Protein AF-A0A9N9F9V7-F1 (afdb_monomer_lite)

Sequence (176 aa):
MKPSFLCYNSALYQNFRPSNGKYVKGLYEFFQKTPEDQYVTLPKARYLVTGRSWTASELRRKSFEDLHKLWYVLLKERNLLATMYEEAKRFNKLKDSRWKERHDERTFKTQKSMARIKLVLSERRVAYEYARRKDPQLFGLTEAPKSQKFYKDDGKPNFWRDGISRLRARTASRIQ

Structure (mmCIF, N/CA/C/O backbone):
data_AF-A0A9N9F9V7-F1
#
_entry.id   AF-A0A9N9F9V7-F1
#
loop_
_atom_site.group_PDB
_atom_site.id
_atom_site.type_symbol
_atom_site.label_atom_id
_atom_site.label_alt_id
_atom_site.label_comp_id
_atom_site.label_asym_id
_atom_site.label_entity_id
_atom_site.label_seq_id
_atom_site.pdbx_PDB_ins_code
_atom_site.Cartn_x
_atom_site.Cartn_y
_atom_site.Cartn_z
_atom_site.occupancy
_atom_site.B_iso_or_equiv
_atom_site.auth_seq_id
_atom_site.auth_comp_id
_atom_site.auth_asym_id
_atom_site.auth_atom_id
_atom_site.pdbx_PDB_model_num
ATOM 1 N N . MET A 1 1 ? 32.378 8.789 -34.905 1.00 33.62 1 MET A N 1
ATOM 2 C CA . MET A 1 1 ? 32.415 7.652 -33.959 1.00 33.62 1 MET A CA 1
ATOM 3 C C . MET A 1 1 ? 31.079 7.583 -33.234 1.00 33.62 1 MET A C 1
ATOM 5 O O . MET A 1 1 ? 30.778 8.468 -32.447 1.00 33.62 1 MET A O 1
ATOM 9 N N . LYS A 1 2 ? 30.221 6.619 -33.586 1.00 28.67 2 LYS A N 1
ATOM 10 C CA . LYS A 1 2 ? 28.919 6.420 -32.929 1.00 28.67 2 LYS A CA 1
ATOM 11 C C . LYS A 1 2 ? 29.149 5.535 -31.697 1.00 28.67 2 LYS A C 1
ATOM 13 O O . LYS A 1 2 ? 29.800 4.505 -31.863 1.00 28.67 2 LYS A O 1
ATOM 18 N N . PRO A 1 3 ? 28.660 5.893 -30.497 1.00 34.72 3 PRO A N 1
ATOM 19 C CA . PRO A 1 3 ? 28.768 5.005 -29.356 1.00 34.72 3 PRO A CA 1
ATOM 20 C C . PRO A 1 3 ? 27.903 3.780 -29.640 1.00 34.72 3 PRO A C 1
ATOM 22 O O . PRO A 1 3 ? 26.692 3.877 -29.844 1.00 34.72 3 PRO A O 1
ATOM 25 N N . SER A 1 4 ? 28.565 2.633 -29.718 1.00 32.97 4 SER A N 1
ATOM 26 C CA . SER A 1 4 ? 27.978 1.306 -29.802 1.00 32.97 4 SER A CA 1
ATOM 27 C C . SER A 1 4 ? 27.042 1.106 -28.614 1.00 32.97 4 SER A C 1
ATOM 29 O O . SER A 1 4 ? 27.478 0.827 -27.497 1.00 32.97 4 SER A O 1
ATOM 31 N N . PHE A 1 5 ? 25.742 1.274 -28.859 1.00 33.91 5 PHE A N 1
ATOM 32 C CA . PHE A 1 5 ? 24.699 0.761 -27.989 1.00 33.91 5 PHE A CA 1
ATOM 33 C C . PHE A 1 5 ? 24.907 -0.746 -27.904 1.00 33.91 5 PHE A C 1
ATOM 35 O O . PHE A 1 5 ? 24.540 -1.489 -28.813 1.00 33.91 5 PHE A O 1
ATOM 42 N N . LEU A 1 6 ? 25.521 -1.195 -26.813 1.00 34.34 6 LEU A N 1
ATOM 43 C CA . LEU A 1 6 ? 25.436 -2.578 -26.384 1.00 34.34 6 LEU A CA 1
ATOM 44 C C . LEU A 1 6 ? 23.963 -2.843 -26.046 1.00 34.34 6 LEU A C 1
ATOM 46 O O . LEU A 1 6 ? 23.535 -2.766 -24.897 1.00 34.34 6 LEU A O 1
ATOM 50 N N . CYS A 1 7 ? 23.170 -3.140 -27.076 1.00 35.16 7 CYS A N 1
ATOM 51 C CA . CYS A 1 7 ? 22.046 -4.047 -26.949 1.00 35.16 7 CYS A CA 1
ATOM 52 C C . CYS A 1 7 ? 22.647 -5.359 -26.455 1.00 35.16 7 CYS A C 1
ATOM 54 O O . CYS A 1 7 ? 23.126 -6.172 -27.241 1.00 35.16 7 CYS A O 1
ATOM 56 N N . TYR A 1 8 ? 22.702 -5.518 -25.135 1.00 43.19 8 TYR A N 1
ATOM 57 C CA . TYR A 1 8 ? 23.084 -6.772 -24.516 1.00 43.19 8 TYR A CA 1
ATOM 58 C C . TYR A 1 8 ? 22.016 -7.796 -24.906 1.00 43.19 8 TYR A C 1
ATOM 60 O O . TYR A 1 8 ? 20.924 -7.847 -24.338 1.00 43.19 8 TYR A O 1
ATOM 68 N N . ASN A 1 9 ? 22.325 -8.572 -25.942 1.00 48.66 9 ASN A N 1
ATOM 69 C CA . ASN A 1 9 ? 21.646 -9.807 -26.283 1.00 48.66 9 ASN A CA 1
ATOM 70 C C . ASN A 1 9 ? 21.852 -10.760 -25.105 1.00 48.66 9 ASN A C 1
ATOM 72 O O . ASN A 1 9 ? 22.840 -11.483 -25.036 1.00 48.66 9 ASN A O 1
ATOM 76 N N . SER A 1 10 ? 20.957 -10.721 -24.122 1.00 45.59 10 SER A N 1
ATOM 77 C CA . SER A 1 10 ? 21.038 -11.617 -22.974 1.00 45.59 10 SER A CA 1
ATOM 78 C C . SER A 1 10 ? 20.103 -12.808 -23.191 1.00 45.59 10 SER A C 1
ATOM 80 O O . SER A 1 10 ? 19.058 -12.961 -22.565 1.00 45.59 10 SER A O 1
ATOM 82 N N . ALA A 1 11 ? 20.494 -13.685 -24.118 1.00 43.19 11 ALA A N 1
ATOM 83 C CA . ALA A 1 11 ? 19.865 -14.997 -24.292 1.00 43.19 11 ALA A CA 1
ATOM 84 C C . ALA A 1 11 ? 19.860 -15.820 -22.979 1.00 43.19 11 ALA A C 1
ATOM 86 O O . ALA A 1 11 ? 19.040 -16.714 -22.806 1.00 43.19 11 ALA A O 1
ATOM 87 N N . LEU A 1 12 ? 20.712 -15.460 -22.009 1.00 44.34 12 LEU A N 1
ATOM 88 C CA . LEU A 1 12 ? 20.764 -16.057 -20.671 1.00 44.34 12 LEU A CA 1
ATOM 89 C C . LEU A 1 12 ? 19.619 -15.637 -19.729 1.00 44.34 12 LEU A C 1
ATOM 91 O O . LEU A 1 12 ? 19.335 -16.365 -18.784 1.00 44.34 12 LEU A O 1
ATOM 95 N N . TYR A 1 13 ? 18.927 -14.518 -19.980 1.00 47.25 13 TYR A N 1
ATOM 96 C CA . TYR A 1 13 ? 17.753 -14.116 -19.183 1.00 47.25 13 TYR A CA 1
ATOM 97 C C . TYR A 1 13 ? 16.419 -14.510 -19.827 1.00 47.25 13 TYR A C 1
ATOM 99 O O . TYR A 1 13 ? 15.385 -14.412 -19.174 1.00 47.25 13 TYR A O 1
ATOM 107 N N . GLN A 1 14 ? 16.413 -14.979 -21.081 1.00 47.78 14 GLN A N 1
ATOM 108 C CA . GLN A 1 14 ? 15.176 -15.434 -21.728 1.00 47.78 14 GLN A CA 1
ATOM 109 C C . GLN A 1 14 ? 14.703 -16.807 -21.227 1.00 47.78 14 GLN A C 1
ATOM 111 O O . GLN A 1 14 ? 13.516 -17.102 -21.307 1.00 47.78 14 GLN A O 1
ATOM 116 N N . ASN A 1 15 ? 15.603 -17.604 -20.639 1.00 53.03 15 ASN A N 1
ATOM 117 C CA . ASN A 1 15 ? 15.311 -18.955 -20.144 1.00 53.03 15 ASN A CA 1
ATOM 118 C C . ASN A 1 15 ? 15.450 -19.082 -18.617 1.00 53.03 15 ASN A C 1
ATOM 120 O O . ASN A 1 15 ? 15.680 -20.176 -18.099 1.00 53.03 15 ASN A O 1
ATOM 124 N N . PHE A 1 16 ? 15.328 -17.974 -17.878 1.00 62.50 16 PHE A N 1
ATOM 125 C CA . PHE A 1 16 ? 15.354 -18.018 -16.419 1.00 62.50 16 PHE A CA 1
ATOM 126 C C . PHE A 1 16 ? 14.147 -18.806 -15.888 1.00 62.50 16 PHE A C 1
ATOM 128 O O . PHE A 1 16 ? 13.004 -18.353 -15.979 1.00 62.50 16 PHE A O 1
ATOM 135 N N . ARG A 1 17 ? 14.400 -19.985 -15.311 1.00 64.62 17 ARG A N 1
ATOM 136 C CA . ARG A 1 17 ? 13.378 -20.790 -14.638 1.00 64.62 17 ARG A CA 1
ATOM 137 C C . ARG A 1 17 ? 13.521 -20.589 -13.126 1.00 64.62 17 ARG A C 1
ATOM 139 O O . ARG A 1 17 ? 14.572 -20.935 -12.583 1.00 64.62 17 ARG A O 1
ATOM 146 N N . PRO A 1 18 ? 12.519 -20.019 -12.434 1.00 68.12 18 PRO A N 1
ATOM 147 C CA . PRO A 1 18 ? 12.594 -19.844 -10.990 1.00 68.12 18 PRO A CA 1
ATOM 148 C C . PRO A 1 18 ? 12.766 -21.204 -10.308 1.00 68.12 18 PRO A C 1
ATOM 150 O O . PRO A 1 18 ? 12.135 -22.192 -10.690 1.00 68.12 18 PRO A O 1
ATOM 153 N N . SER A 1 19 ? 13.628 -21.262 -9.294 1.00 73.06 19 SER A N 1
ATOM 154 C CA . SER A 1 19 ? 13.783 -22.468 -8.484 1.00 73.06 19 SER A CA 1
ATOM 155 C C . SER A 1 19 ? 12.489 -22.748 -7.722 1.00 73.06 19 SER A C 1
ATOM 157 O O . SER A 1 19 ? 11.994 -21.896 -6.982 1.00 73.06 19 SER A O 1
ATOM 159 N N . ASN A 1 20 ? 11.968 -23.969 -7.858 1.00 70.88 20 ASN A N 1
ATOM 160 C CA . ASN A 1 20 ? 10.800 -24.439 -7.108 1.00 70.88 20 ASN A CA 1
ATOM 161 C C . ASN A 1 20 ? 11.137 -24.840 -5.659 1.00 70.88 20 ASN A C 1
ATOM 163 O O . ASN A 1 20 ? 10.275 -25.345 -4.939 1.00 70.88 20 ASN A O 1
ATOM 167 N N . GLY A 1 21 ? 12.378 -24.620 -5.210 1.00 78.06 21 GLY A N 1
ATOM 168 C CA . GLY A 1 21 ? 12.780 -24.866 -3.831 1.00 78.06 21 GLY A CA 1
ATOM 169 C C . GLY A 1 21 ? 11.956 -24.032 -2.846 1.00 78.06 21 GLY A C 1
ATOM 170 O O . GLY A 1 21 ? 11.824 -22.815 -2.997 1.00 78.06 21 GLY A O 1
ATOM 171 N N . LYS A 1 22 ? 11.438 -24.681 -1.795 1.00 72.88 22 LYS A N 1
ATOM 172 C CA . LYS A 1 22 ? 10.559 -24.080 -0.769 1.00 72.88 22 LYS A CA 1
ATOM 173 C C . LYS A 1 22 ? 11.092 -22.756 -0.198 1.00 72.88 22 LYS A C 1
ATOM 175 O O . LYS A 1 22 ? 10.306 -21.857 0.079 1.00 72.88 22 LYS A O 1
ATOM 180 N N . TYR A 1 23 ? 12.412 -22.627 -0.065 1.00 73.94 23 TYR A N 1
ATOM 181 C CA . TYR A 1 23 ? 13.083 -21.468 0.537 1.00 73.94 23 TYR A CA 1
ATOM 182 C C . TYR A 1 23 ? 13.452 -20.354 -0.457 1.00 73.94 23 TYR A C 1
ATOM 184 O O . TYR A 1 23 ? 13.721 -19.233 -0.042 1.00 73.94 23 TYR A O 1
ATOM 192 N N . VAL A 1 24 ? 13.441 -20.634 -1.765 1.00 72.94 24 VAL A N 1
ATOM 193 C CA . VAL A 1 24 ? 13.839 -19.672 -2.814 1.00 72.94 24 VAL A CA 1
ATOM 194 C C . VAL A 1 24 ? 12.619 -18.955 -3.402 1.00 72.94 24 VAL A C 1
ATOM 196 O O . VAL A 1 24 ? 12.726 -17.841 -3.910 1.00 72.94 24 VAL A O 1
ATOM 199 N N . LYS A 1 25 ? 11.427 -19.547 -3.253 1.00 72.38 25 LYS A N 1
ATOM 200 C CA . LYS A 1 25 ? 10.166 -19.031 -3.804 1.00 72.38 25 LYS A CA 1
ATOM 201 C C . LYS A 1 25 ? 9.842 -17.593 -3.369 1.00 72.38 25 LYS A C 1
ATOM 203 O O . LYS A 1 25 ? 9.317 -16.827 -4.171 1.00 72.38 25 LYS A O 1
ATOM 208 N N . GLY A 1 26 ? 10.189 -17.218 -2.134 1.00 81.25 26 GLY A N 1
ATOM 209 C CA . GLY A 1 26 ? 9.923 -15.879 -1.593 1.00 81.25 26 GLY A CA 1
ATOM 210 C C . GLY A 1 26 ? 10.756 -14.765 -2.235 1.00 81.25 26 GLY A C 1
ATOM 211 O O . GLY A 1 26 ? 10.292 -13.631 -2.318 1.00 81.25 26 GLY A O 1
ATOM 212 N N . LEU A 1 27 ? 11.953 -15.075 -2.750 1.00 86.12 27 LEU A N 1
ATOM 213 C CA . LEU A 1 27 ? 12.801 -14.089 -3.430 1.00 86.12 27 LEU A CA 1
ATOM 214 C C . LEU A 1 27 ? 12.151 -13.587 -4.724 1.00 86.12 27 LEU A C 1
ATOM 216 O O . LEU A 1 27 ? 12.269 -12.415 -5.075 1.00 86.12 27 LEU A O 1
ATOM 220 N N . TYR A 1 28 ? 11.431 -14.460 -5.426 1.00 85.56 28 TYR A N 1
ATOM 221 C CA . TYR A 1 28 ? 10.808 -14.090 -6.692 1.00 85.56 28 TYR A CA 1
ATOM 222 C C . TYR A 1 28 ? 9.622 -13.134 -6.527 1.00 85.56 28 TYR A C 1
ATOM 224 O O . TYR A 1 28 ? 9.255 -12.461 -7.484 1.00 85.56 28 TYR A O 1
ATOM 232 N N . GLU A 1 29 ? 9.066 -12.986 -5.318 1.00 86.62 29 GLU A N 1
ATOM 233 C CA . GLU A 1 29 ? 7.998 -12.010 -5.044 1.00 86.62 29 GLU A CA 1
ATOM 234 C C . GLU A 1 29 ? 8.448 -10.546 -5.200 1.00 86.62 29 GLU A C 1
ATOM 236 O O . GLU A 1 29 ? 7.604 -9.660 -5.316 1.00 86.62 29 GLU A O 1
ATOM 241 N N . PHE A 1 30 ? 9.757 -10.278 -5.242 1.00 89.81 30 PHE A N 1
ATOM 242 C CA . PHE A 1 30 ? 10.301 -8.939 -5.496 1.00 89.81 30 PHE A CA 1
ATOM 243 C C . PHE A 1 30 ? 10.267 -8.534 -6.977 1.00 89.81 30 PHE A C 1
ATOM 245 O O . PHE A 1 30 ? 10.510 -7.369 -7.291 1.00 89.81 30 PHE A O 1
ATOM 252 N N . PHE A 1 31 ? 9.968 -9.467 -7.885 1.00 89.88 31 PHE A N 1
ATOM 253 C CA . PHE A 1 31 ? 9.972 -9.236 -9.328 1.00 89.88 31 PHE A CA 1
ATOM 254 C C . PHE A 1 31 ? 8.564 -9.353 -9.914 1.00 89.88 31 PHE A C 1
ATOM 256 O O . PHE A 1 31 ? 7.736 -10.142 -9.455 1.00 89.88 31 PHE A O 1
ATOM 263 N N . GLN A 1 32 ? 8.279 -8.565 -10.954 1.00 86.06 32 GLN A N 1
ATOM 264 C CA . GLN A 1 32 ? 6.966 -8.574 -11.594 1.00 86.06 32 GLN A CA 1
ATOM 265 C C . GLN A 1 32 ? 6.803 -9.817 -12.479 1.00 86.06 32 GLN A C 1
ATOM 267 O O . GLN A 1 32 ? 7.687 -10.143 -13.270 1.00 86.06 32 GLN A O 1
ATOM 272 N N . LYS A 1 33 ? 5.641 -10.470 -12.380 1.00 84.31 33 LYS A N 1
ATOM 273 C CA . LYS A 1 33 ? 5.221 -11.536 -13.295 1.00 84.31 33 LYS A CA 1
ATOM 274 C C . LYS A 1 33 ? 4.630 -10.963 -14.583 1.00 84.31 33 LYS A C 1
ATOM 276 O O . LYS A 1 33 ? 3.855 -10.002 -14.534 1.00 84.31 33 LYS A O 1
ATOM 281 N N . THR A 1 34 ? 4.979 -11.547 -15.723 1.00 78.81 34 THR A N 1
ATOM 282 C CA . THR A 1 34 ? 4.340 -11.272 -17.019 1.00 78.81 34 THR A CA 1
ATOM 283 C C . THR A 1 34 ? 3.086 -12.135 -17.211 1.00 78.81 34 THR A C 1
ATOM 285 O O . THR A 1 34 ? 2.856 -13.050 -16.418 1.00 78.81 34 THR A O 1
ATOM 288 N N . PRO A 1 35 ? 2.253 -11.868 -18.239 1.00 78.44 35 PRO A N 1
ATOM 289 C CA . PRO A 1 35 ? 1.123 -12.738 -18.579 1.00 78.44 35 PRO A CA 1
ATOM 290 C C . PRO A 1 35 ? 1.524 -14.201 -18.822 1.00 78.44 35 PRO A C 1
ATOM 292 O O . PRO A 1 35 ? 0.734 -15.101 -18.574 1.00 78.44 35 PRO A O 1
ATOM 295 N N . GLU A 1 36 ? 2.765 -14.436 -19.244 1.00 79.25 36 GLU A N 1
ATOM 296 C CA . GLU A 1 36 ? 3.355 -15.757 -19.479 1.00 79.25 36 GLU A CA 1
ATOM 297 C C . GLU A 1 36 ? 3.904 -16.415 -18.190 1.00 79.25 36 GLU A C 1
ATOM 299 O O . GLU A 1 36 ? 4.657 -17.382 -18.259 1.00 79.25 36 GLU A O 1
ATOM 304 N N . ASP A 1 37 ? 3.560 -15.875 -17.013 1.00 76.75 37 ASP A N 1
ATOM 305 C CA . ASP A 1 37 ? 4.008 -16.300 -15.672 1.00 76.75 37 ASP A CA 1
ATOM 306 C C . ASP A 1 37 ? 5.537 -16.291 -15.471 1.00 76.75 37 ASP A C 1
ATOM 308 O O . ASP A 1 37 ? 6.083 -16.947 -14.582 1.00 76.75 37 ASP A O 1
ATOM 312 N N . GLN A 1 38 ? 6.252 -15.498 -16.272 1.00 79.38 38 GLN A N 1
ATOM 313 C CA . GLN A 1 38 ? 7.695 -15.325 -16.147 1.00 79.38 38 GLN A CA 1
ATOM 314 C C . GLN A 1 38 ? 8.025 -14.111 -15.279 1.00 79.38 38 GLN A C 1
ATOM 316 O O . GLN A 1 38 ? 7.406 -13.050 -15.387 1.00 79.38 38 GLN A O 1
ATOM 321 N N . TYR A 1 39 ? 9.030 -14.256 -14.417 1.00 82.38 39 TYR A N 1
ATOM 322 C CA . TYR A 1 39 ? 9.545 -13.146 -13.622 1.00 82.38 39 TYR A CA 1
ATOM 323 C C . TYR A 1 39 ? 10.456 -12.268 -14.471 1.00 82.38 39 TYR A C 1
ATOM 325 O O . TYR A 1 39 ? 11.413 -12.749 -15.075 1.00 82.38 39 TYR A O 1
ATOM 333 N N . VAL A 1 40 ? 10.179 -10.967 -14.481 1.00 83.75 40 VAL A N 1
ATOM 334 C CA . VAL A 1 40 ? 10.958 -9.978 -15.222 1.00 83.75 40 VAL A CA 1
ATOM 335 C C . VAL A 1 40 ? 11.507 -8.927 -14.266 1.00 83.75 40 VAL A C 1
ATOM 337 O O . VAL A 1 40 ? 10.787 -8.374 -13.434 1.00 83.75 40 VAL A O 1
ATOM 340 N N . THR A 1 41 ? 12.799 -8.633 -14.414 1.00 81.31 41 THR A N 1
ATOM 341 C CA . THR A 1 41 ? 13.515 -7.600 -13.650 1.00 81.31 41 THR A CA 1
ATOM 342 C C . THR A 1 41 ? 13.031 -6.200 -13.999 1.00 81.31 41 THR A C 1
ATOM 344 O O . THR A 1 41 ? 12.746 -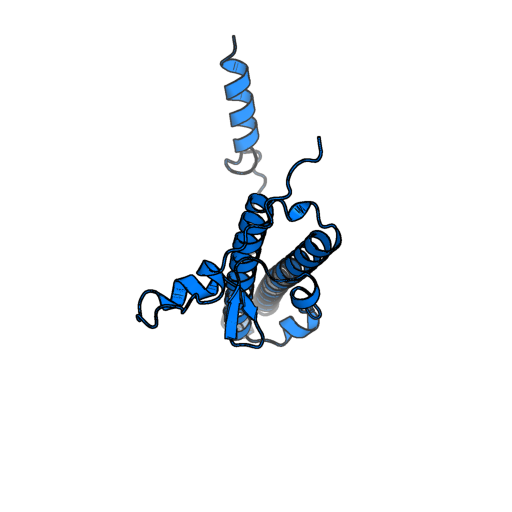5.400 -13.111 1.00 81.31 41 THR A O 1
ATOM 347 N N . LEU A 1 42 ? 12.886 -5.914 -15.297 1.00 86.38 42 LEU A N 1
ATOM 348 C CA . LEU A 1 42 ? 12.423 -4.623 -15.786 1.00 86.38 42 LEU A CA 1
ATOM 349 C C . LEU A 1 42 ? 11.261 -4.763 -16.787 1.00 86.38 42 LEU A C 1
ATOM 351 O O . LEU A 1 42 ? 11.480 -5.014 -17.976 1.00 86.38 42 LEU A O 1
ATOM 355 N N . PRO A 1 43 ? 10.009 -4.587 -16.340 1.00 86.44 43 PRO A N 1
ATOM 356 C CA . PRO A 1 43 ? 8.847 -4.674 -17.211 1.00 86.44 43 PRO A CA 1
ATOM 357 C C . PRO A 1 43 ? 8.765 -3.466 -18.155 1.00 86.44 43 PRO A C 1
ATOM 359 O O . PRO A 1 43 ? 9.179 -2.350 -17.830 1.00 86.44 43 PRO A O 1
ATOM 362 N N . LYS A 1 44 ? 8.168 -3.672 -19.334 1.00 86.75 44 LYS A N 1
ATOM 363 C CA . LYS A 1 44 ? 7.864 -2.585 -20.283 1.00 86.75 44 LYS A CA 1
ATOM 364 C C . LYS A 1 44 ? 6.829 -1.626 -19.680 1.00 86.75 44 LYS A C 1
ATOM 366 O O . LYS A 1 44 ? 5.910 -2.066 -18.995 1.00 86.75 44 LYS A O 1
ATOM 371 N N . ALA A 1 45 ? 6.894 -0.342 -20.040 1.00 86.56 45 ALA A N 1
ATOM 372 C CA . ALA A 1 45 ? 6.023 0.717 -19.506 1.00 86.56 45 ALA A CA 1
ATOM 373 C C . ALA A 1 45 ? 4.507 0.417 -19.601 1.00 86.56 45 ALA A C 1
ATOM 375 O O . ALA A 1 45 ? 3.720 0.843 -18.758 1.00 86.56 45 ALA A O 1
ATOM 376 N N . ARG A 1 46 ? 4.065 -0.363 -20.599 1.00 86.06 46 ARG A N 1
ATOM 377 C CA . ARG A 1 46 ? 2.662 -0.807 -20.722 1.00 86.06 46 ARG A CA 1
ATOM 378 C C . ARG A 1 46 ? 2.182 -1.685 -19.559 1.00 86.06 46 ARG A C 1
ATOM 380 O O . ARG A 1 46 ? 1.026 -1.583 -19.183 1.00 86.06 46 ARG A O 1
ATOM 387 N N . TYR A 1 47 ? 3.070 -2.481 -18.965 1.00 86.44 47 TYR A N 1
ATOM 388 C CA . TYR A 1 47 ? 2.752 -3.382 -17.851 1.00 86.44 47 TYR A CA 1
ATOM 389 C C . TYR A 1 47 ? 2.833 -2.694 -16.478 1.00 86.44 47 TYR A C 1
ATOM 391 O O . TYR A 1 47 ? 2.570 -3.326 -15.457 1.00 86.44 47 TYR A O 1
ATOM 399 N N . LEU A 1 48 ? 3.204 -1.408 -16.439 1.00 87.94 48 LEU A N 1
ATOM 400 C CA . LEU A 1 48 ? 3.184 -0.582 -15.226 1.00 87.94 48 LEU A CA 1
ATOM 401 C C . LEU A 1 48 ? 1.832 0.098 -14.990 1.00 87.94 48 LEU A C 1
ATOM 403 O O . LEU A 1 48 ? 1.614 0.675 -13.925 1.00 87.94 48 LEU A O 1
ATOM 407 N N . VAL A 1 49 ? 0.936 0.059 -15.979 1.00 88.31 49 VAL A N 1
ATOM 408 C CA . VAL A 1 49 ? -0.384 0.676 -15.862 1.00 88.31 49 VAL A CA 1
ATOM 409 C C . VAL A 1 49 ? -1.178 -0.073 -14.804 1.00 88.31 49 VAL A C 1
ATOM 411 O O . VAL A 1 49 ? -1.361 -1.284 -14.876 1.00 88.31 49 VAL A O 1
ATOM 414 N N . THR A 1 50 ? -1.639 0.673 -13.809 1.00 92.25 50 THR A N 1
ATOM 415 C CA . THR A 1 50 ? -2.404 0.156 -12.676 1.00 92.25 50 THR A CA 1
ATOM 416 C C . THR A 1 50 ? -3.698 0.930 -12.511 1.00 92.25 50 THR A C 1
ATOM 418 O O . THR A 1 50 ? -3.804 2.091 -12.924 1.00 92.25 50 THR A O 1
ATOM 421 N N . GLY A 1 51 ? -4.675 0.284 -11.873 1.00 93.75 51 GLY A N 1
ATOM 422 C CA . GLY A 1 51 ? -5.971 0.877 -11.569 1.00 93.75 51 GLY A CA 1
ATOM 423 C C . GLY A 1 51 ? -5.913 2.032 -10.561 1.00 93.75 51 GLY A C 1
ATOM 424 O O . GLY A 1 51 ? -4.879 2.656 -10.302 1.00 93.75 51 GLY A O 1
ATOM 425 N N . ARG A 1 52 ? -7.075 2.340 -9.983 1.00 95.94 52 ARG A N 1
ATOM 426 C CA . ARG A 1 52 ? -7.247 3.416 -9.000 1.00 95.94 52 ARG A CA 1
ATOM 427 C C . ARG A 1 52 ? -6.699 3.015 -7.619 1.00 95.94 52 ARG A C 1
ATOM 429 O O . ARG A 1 52 ? -6.770 1.860 -7.220 1.00 95.94 52 ARG A O 1
ATOM 436 N N . SER A 1 53 ? -6.220 3.999 -6.854 1.00 96.75 53 SER A N 1
ATOM 437 C CA . SER A 1 53 ? -5.900 3.841 -5.422 1.00 96.75 53 SER A CA 1
ATOM 438 C C . SER A 1 53 ? -7.154 3.689 -4.546 1.00 96.75 53 SER A C 1
ATOM 440 O O . SER A 1 53 ? -8.199 4.272 -4.841 1.00 96.75 53 SER A O 1
ATOM 442 N N . TRP A 1 54 ? -7.044 2.989 -3.417 1.00 97.69 54 TRP A N 1
ATOM 443 C CA . TRP A 1 54 ? -8.145 2.800 -2.461 1.00 97.69 54 TRP A CA 1
ATOM 444 C C . TRP A 1 54 ? -8.673 4.123 -1.914 1.00 97.69 54 TRP A C 1
ATOM 446 O O . TRP A 1 54 ? -7.873 4.938 -1.460 1.00 97.69 54 TRP A O 1
ATOM 456 N N . THR A 1 55 ? -9.988 4.354 -1.914 1.00 97.88 55 THR A N 1
ATOM 457 C CA . THR A 1 55 ? -10.576 5.554 -1.289 1.00 97.88 55 THR A CA 1
ATOM 458 C C . THR A 1 55 ? -10.778 5.363 0.214 1.00 97.88 55 THR A C 1
ATOM 460 O O . THR A 1 55 ? -10.961 4.247 0.693 1.00 97.88 55 THR A O 1
ATOM 463 N N . ALA A 1 56 ? -10.786 6.460 0.980 1.00 97.44 56 ALA A N 1
ATOM 464 C CA . ALA A 1 56 ? -11.041 6.389 2.421 1.00 97.44 56 ALA A CA 1
ATOM 465 C C . ALA A 1 56 ? -12.439 5.815 2.725 1.00 97.44 56 ALA A C 1
ATOM 467 O O . ALA A 1 56 ? -12.578 4.981 3.614 1.00 97.44 56 ALA A O 1
ATOM 468 N N . SER A 1 57 ? -13.456 6.188 1.942 1.00 97.75 57 SER A N 1
ATOM 469 C CA . SER A 1 57 ? -14.831 5.697 2.103 1.00 97.75 57 SER A CA 1
ATOM 470 C C . SER A 1 57 ? -14.954 4.180 1.919 1.00 97.75 57 SER A C 1
ATOM 472 O O . SER A 1 57 ? -15.699 3.533 2.651 1.00 97.75 57 SER A O 1
ATOM 474 N N . GLU A 1 58 ? -14.200 3.585 0.989 1.00 97.69 58 GLU A N 1
ATOM 475 C CA . GLU A 1 58 ? -14.136 2.124 0.827 1.00 97.69 58 GLU A CA 1
ATOM 476 C C . GLU A 1 58 ? -13.459 1.454 2.026 1.00 97.69 58 GLU A C 1
ATOM 478 O O . GLU A 1 58 ? -13.964 0.462 2.550 1.00 97.69 58 GLU A O 1
ATOM 483 N N . LEU A 1 59 ? -12.342 2.020 2.492 1.00 98.19 59 LEU A N 1
ATOM 484 C CA . LEU A 1 59 ? -11.557 1.467 3.597 1.00 98.19 59 LEU A CA 1
ATOM 485 C C . LEU A 1 59 ? -12.295 1.540 4.943 1.00 98.19 59 LEU A C 1
ATOM 487 O O . LEU A 1 59 ? -12.140 0.645 5.773 1.00 98.19 59 LEU A O 1
ATOM 491 N N . ARG A 1 60 ? -13.154 2.547 5.153 1.00 97.94 60 ARG A N 1
ATOM 492 C CA . ARG A 1 60 ? -13.982 2.667 6.368 1.00 97.94 60 ARG A CA 1
ATOM 493 C C . ARG A 1 60 ? -14.949 1.502 6.566 1.00 97.94 60 ARG A C 1
ATOM 495 O O . ARG A 1 60 ? -15.298 1.228 7.710 1.00 97.94 60 ARG A O 1
ATOM 502 N N . ARG A 1 61 ? -15.325 0.788 5.502 1.00 97.44 61 ARG A N 1
ATOM 503 C CA . ARG A 1 61 ? -16.231 -0.374 5.559 1.00 97.44 61 ARG A CA 1
ATOM 504 C C . ARG A 1 61 ? -15.515 -1.713 5.780 1.00 97.44 61 ARG A C 1
ATOM 506 O O . ARG A 1 61 ? -16.171 -2.746 5.795 1.00 97.44 61 ARG A O 1
ATOM 513 N N . LYS A 1 62 ? -14.183 -1.728 5.911 1.00 97.88 62 LYS A N 1
ATOM 514 C CA . LYS A 1 62 ? -13.383 -2.959 6.067 1.00 97.88 62 LYS A CA 1
ATOM 515 C C . LYS A 1 62 ? -13.026 -3.261 7.521 1.00 97.88 62 LYS A C 1
ATOM 517 O O . LYS A 1 62 ? -12.823 -2.337 8.312 1.00 97.88 62 LYS A O 1
ATOM 522 N N . SER A 1 63 ? -12.917 -4.541 7.874 1.00 98.06 63 SER A N 1
ATOM 523 C CA . SER A 1 63 ? -12.485 -4.975 9.210 1.00 98.06 63 SER A CA 1
ATOM 524 C C . SER A 1 63 ? -11.022 -4.587 9.479 1.00 98.06 63 SER A C 1
ATOM 526 O O . SER A 1 63 ? -10.280 -4.225 8.563 1.00 98.06 63 SER A O 1
ATOM 528 N N . PHE A 1 64 ? -10.589 -4.632 10.743 1.00 97.19 64 PHE A N 1
ATOM 529 C CA . PHE A 1 64 ? -9.177 -4.403 11.077 1.00 97.19 64 PHE A CA 1
ATOM 530 C C . PHE A 1 64 ? -8.263 -5.452 10.422 1.00 97.19 64 PHE A C 1
ATOM 532 O O . PHE A 1 64 ? -7.222 -5.096 9.873 1.00 97.19 64 PHE A O 1
ATOM 539 N N . GLU A 1 65 ? -8.681 -6.720 10.419 1.00 97.94 65 GLU A N 1
ATOM 540 C CA . GLU A 1 65 ? -7.925 -7.820 9.817 1.00 97.94 65 GLU A CA 1
ATOM 541 C C . GLU A 1 65 ? -7.743 -7.634 8.303 1.00 97.94 65 GLU A C 1
ATOM 543 O O . GLU A 1 65 ? -6.632 -7.782 7.793 1.00 97.94 65 GLU A O 1
ATOM 548 N N . ASP A 1 66 ? -8.793 -7.224 7.587 1.00 98.06 66 ASP A N 1
ATOM 549 C CA . ASP A 1 66 ? -8.718 -6.946 6.148 1.00 98.06 66 ASP A CA 1
ATOM 550 C C . ASP A 1 66 ? -7.782 -5.776 5.841 1.00 98.06 66 ASP A C 1
ATOM 552 O O . ASP A 1 66 ? -6.989 -5.841 4.900 1.00 98.06 66 ASP A O 1
ATOM 556 N N . LEU A 1 67 ? -7.842 -4.703 6.640 1.00 98.25 67 LEU A N 1
ATOM 557 C CA . LEU A 1 67 ? -6.931 -3.565 6.499 1.00 98.25 67 LEU A CA 1
ATOM 558 C C . LEU A 1 67 ? -5.478 -3.974 6.763 1.00 98.25 67 LEU A C 1
ATOM 560 O O . LEU A 1 67 ? -4.575 -3.488 6.081 1.00 98.25 67 LEU A O 1
ATOM 564 N N . HIS A 1 68 ? -5.250 -4.880 7.714 1.00 97.75 68 HIS A N 1
ATOM 565 C CA . HIS A 1 68 ? -3.925 -5.399 8.030 1.00 97.75 68 HIS A CA 1
ATOM 566 C C . HIS A 1 68 ? -3.376 -6.295 6.910 1.00 97.75 68 HIS A C 1
ATOM 568 O O . HIS A 1 68 ? -2.242 -6.109 6.468 1.00 97.75 68 HIS A O 1
ATOM 574 N N . LYS A 1 69 ? -4.195 -7.201 6.364 1.00 98.19 69 LYS A N 1
ATOM 575 C CA . LYS A 1 69 ? -3.843 -8.000 5.177 1.00 98.19 69 LYS A CA 1
ATOM 576 C C . LYS A 1 69 ? -3.535 -7.098 3.980 1.00 98.19 69 LYS A C 1
ATOM 578 O O . LYS A 1 69 ? -2.502 -7.260 3.330 1.00 98.19 69 LYS A O 1
ATOM 583 N N . LEU A 1 70 ? -4.385 -6.100 3.726 1.00 97.94 70 LEU A N 1
ATOM 584 C CA . LEU A 1 70 ? -4.185 -5.129 2.651 1.00 97.94 70 LEU A CA 1
ATOM 585 C C . LEU A 1 70 ? -2.890 -4.328 2.835 1.00 97.94 70 LEU A C 1
ATOM 587 O O . LEU A 1 70 ? -2.171 -4.100 1.864 1.00 97.94 70 LEU A O 1
ATOM 591 N N . TRP A 1 71 ? -2.559 -3.934 4.066 1.00 97.81 71 TRP A N 1
ATOM 592 C CA . TRP A 1 71 ? -1.298 -3.264 4.371 1.00 97.81 71 TRP A CA 1
ATOM 593 C C . TRP A 1 71 ? -0.0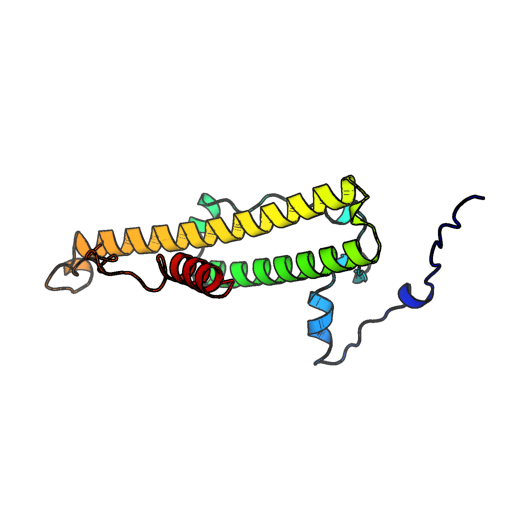89 -4.093 3.921 1.00 97.81 71 TRP A C 1
ATOM 595 O O . TRP A 1 71 ? 0.805 -3.550 3.273 1.00 97.81 71 TRP A O 1
ATOM 605 N N . TYR A 1 72 ? -0.080 -5.405 4.182 1.00 97.44 72 TYR A N 1
ATOM 606 C CA . TYR A 1 72 ? 1.001 -6.286 3.729 1.00 97.44 72 TYR A CA 1
ATOM 607 C C . TYR A 1 72 ? 1.039 -6.477 2.214 1.00 97.44 72 TYR A C 1
ATOM 609 O O . TYR A 1 72 ? 2.125 -6.525 1.639 1.00 97.44 72 TYR A O 1
ATOM 617 N N . VAL A 1 73 ? -0.114 -6.532 1.544 1.00 96.81 73 VAL A N 1
ATOM 618 C CA . VAL A 1 73 ? -0.161 -6.548 0.072 1.00 96.81 73 VAL A CA 1
ATOM 619 C C . VAL A 1 73 ? 0.489 -5.282 -0.495 1.00 96.81 73 VAL A C 1
ATOM 621 O O . VAL A 1 73 ? 1.372 -5.370 -1.346 1.00 96.81 73 VAL A O 1
ATOM 624 N N . LEU A 1 74 ? 0.127 -4.107 0.032 1.00 97.31 74 LEU A N 1
ATOM 625 C CA . LEU A 1 74 ? 0.725 -2.830 -0.369 1.00 97.31 74 LEU A CA 1
ATOM 626 C C . LEU A 1 74 ? 2.214 -2.739 -0.004 1.00 97.31 74 LEU A C 1
ATOM 628 O O . LEU A 1 74 ? 2.987 -2.089 -0.704 1.00 97.31 74 LEU A O 1
ATOM 632 N N . LEU A 1 75 ? 2.629 -3.365 1.099 1.00 97.44 75 LEU A N 1
ATOM 633 C CA . LEU A 1 75 ? 4.024 -3.388 1.528 1.00 97.44 75 LEU A CA 1
ATOM 634 C C . LEU A 1 75 ? 4.887 -4.198 0.560 1.00 97.44 75 LEU A C 1
ATOM 636 O O . LEU A 1 75 ? 5.957 -3.731 0.173 1.00 97.44 75 LEU A O 1
ATOM 640 N N . LYS A 1 76 ? 4.404 -5.370 0.135 1.00 95.62 76 LYS A N 1
ATOM 641 C CA . LYS A 1 76 ? 5.068 -6.188 -0.887 1.00 95.62 76 LYS A CA 1
ATOM 642 C C . LYS A 1 76 ? 5.172 -5.444 -2.212 1.00 95.62 76 LYS A C 1
ATOM 644 O O . LYS A 1 76 ? 6.250 -5.381 -2.788 1.00 95.62 76 LYS A O 1
ATOM 649 N N . GLU A 1 77 ? 4.094 -4.786 -2.626 1.00 95.88 77 GLU A N 1
ATOM 650 C CA . GLU A 1 77 ? 4.080 -3.926 -3.811 1.00 95.88 77 GLU A CA 1
ATOM 651 C C . GLU A 1 77 ? 5.120 -2.796 -3.718 1.00 95.88 77 GLU A C 1
ATOM 653 O O . GLU A 1 77 ? 5.887 -2.573 -4.650 1.00 95.88 77 GLU A O 1
ATOM 658 N N . ARG A 1 78 ? 5.213 -2.106 -2.574 1.00 96.88 78 ARG A N 1
ATOM 659 C CA . ARG A 1 78 ? 6.219 -1.055 -2.355 1.00 96.88 78 ARG A CA 1
ATOM 660 C C . ARG A 1 78 ? 7.648 -1.595 -2.462 1.00 96.88 78 ARG A C 1
ATOM 662 O O . ARG A 1 78 ? 8.505 -0.912 -3.016 1.00 96.88 78 ARG A O 1
ATOM 669 N N . ASN A 1 79 ? 7.902 -2.793 -1.938 1.00 96.38 79 ASN A N 1
ATOM 670 C CA . ASN A 1 79 ? 9.214 -3.432 -2.024 1.00 96.38 79 ASN A CA 1
ATOM 671 C C . ASN A 1 79 ? 9.550 -3.830 -3.469 1.00 96.38 79 ASN A C 1
ATOM 673 O O . ASN A 1 79 ? 10.647 -3.536 -3.932 1.00 96.38 79 ASN A O 1
ATOM 677 N N . LEU A 1 80 ? 8.594 -4.408 -4.200 1.00 94.50 80 LEU A N 1
ATOM 678 C CA . LEU A 1 80 ? 8.731 -4.724 -5.624 1.00 94.50 80 LEU A CA 1
ATOM 679 C C . LEU A 1 80 ? 9.049 -3.466 -6.450 1.00 94.50 80 LEU A C 1
ATOM 681 O O . LEU A 1 80 ? 9.971 -3.471 -7.264 1.00 94.50 80 LEU A O 1
ATOM 685 N N . LEU A 1 81 ? 8.351 -2.353 -6.200 1.00 95.38 81 LEU A N 1
ATOM 686 C CA . LEU A 1 81 ? 8.608 -1.082 -6.886 1.00 95.38 81 LEU A CA 1
ATOM 687 C C . LEU A 1 81 ? 9.993 -0.507 -6.567 1.00 95.38 81 LEU A C 1
ATOM 689 O O . LEU A 1 81 ? 10.607 0.095 -7.450 1.00 95.38 81 LEU A O 1
ATOM 693 N N . ALA A 1 82 ? 10.490 -0.696 -5.343 1.00 95.75 82 ALA A N 1
ATOM 694 C CA . ALA A 1 82 ? 11.837 -0.284 -4.957 1.00 95.75 82 ALA A CA 1
ATOM 695 C C . ALA A 1 82 ? 12.910 -1.105 -5.690 1.00 95.75 82 ALA A C 1
ATOM 697 O O . ALA A 1 82 ? 13.831 -0.525 -6.262 1.00 95.75 82 ALA A O 1
ATOM 698 N N . THR A 1 83 ? 12.751 -2.431 -5.757 1.00 93.94 83 THR A N 1
ATOM 699 C CA . THR A 1 83 ? 13.644 -3.305 -6.535 1.00 93.94 83 THR A CA 1
ATOM 700 C C . THR A 1 83 ? 13.641 -2.920 -8.013 1.00 93.94 83 THR A C 1
ATOM 702 O O . THR A 1 83 ? 14.700 -2.738 -8.609 1.00 93.94 83 THR A O 1
ATOM 705 N N . MET A 1 84 ? 12.459 -2.703 -8.597 1.00 93.00 84 MET A N 1
ATOM 706 C CA . MET A 1 84 ? 12.329 -2.260 -9.987 1.00 93.00 84 MET A CA 1
ATOM 707 C C . MET A 1 84 ? 13.005 -0.913 -10.255 1.00 93.00 84 MET A C 1
ATOM 709 O O . MET A 1 84 ? 13.585 -0.728 -11.322 1.00 93.00 84 MET A O 1
ATOM 713 N N . TYR A 1 85 ? 12.931 0.031 -9.314 1.00 94.19 85 TYR A N 1
ATOM 714 C CA . TYR A 1 85 ? 13.586 1.332 -9.448 1.00 94.19 85 TYR A CA 1
ATOM 715 C C . TYR A 1 85 ? 15.112 1.196 -9.477 1.00 94.19 85 TYR A C 1
ATOM 717 O O . TYR A 1 85 ? 15.770 1.801 -10.326 1.00 94.19 85 TYR A O 1
ATOM 725 N N . GLU A 1 86 ? 15.673 0.372 -8.590 1.00 93.81 86 GLU A N 1
ATOM 726 C CA . GLU A 1 86 ? 17.122 0.182 -8.522 1.00 93.81 86 GLU A CA 1
ATOM 727 C C . GLU A 1 86 ? 17.653 -0.548 -9.763 1.00 93.81 86 GLU A C 1
ATOM 729 O O . GLU A 1 86 ? 18.675 -0.153 -10.324 1.00 93.81 86 GLU A O 1
ATOM 734 N N . GLU A 1 87 ? 16.915 -1.532 -10.282 1.00 90.88 87 GLU A N 1
ATOM 735 C CA . GLU A 1 87 ? 17.237 -2.166 -11.566 1.00 90.88 87 GLU A CA 1
ATOM 736 C C . GLU A 1 87 ? 17.124 -1.175 -12.736 1.00 90.88 87 GLU A C 1
ATOM 738 O O . GLU A 1 87 ? 18.016 -1.096 -13.582 1.00 90.88 87 GLU A O 1
ATOM 743 N N . ALA A 1 88 ? 16.084 -0.337 -12.772 1.00 90.62 88 ALA A N 1
ATOM 744 C CA . ALA A 1 88 ? 15.949 0.697 -13.799 1.00 90.62 88 ALA A CA 1
ATOM 745 C C . ALA A 1 88 ? 17.115 1.695 -13.780 1.00 90.62 88 ALA A C 1
ATOM 747 O O . ALA A 1 88 ? 17.569 2.146 -14.836 1.00 90.62 88 ALA A O 1
ATOM 748 N N . LYS A 1 89 ? 17.619 2.025 -12.588 1.00 90.44 89 LYS A N 1
ATOM 749 C CA . LYS A 1 89 ? 18.803 2.863 -12.400 1.00 90.44 89 LYS A CA 1
ATOM 750 C C . LYS A 1 89 ? 20.059 2.181 -12.947 1.00 90.44 89 LYS A C 1
ATOM 752 O O . LYS A 1 89 ? 20.781 2.812 -13.717 1.00 90.44 89 LYS A O 1
ATOM 757 N N . ARG A 1 90 ? 20.279 0.897 -12.633 1.00 89.44 90 ARG A N 1
ATOM 758 C CA . ARG A 1 90 ? 21.411 0.095 -13.145 1.00 89.44 90 ARG A CA 1
ATOM 759 C C . ARG A 1 90 ? 21.424 0.017 -14.671 1.00 89.44 90 ARG A C 1
ATOM 761 O O . ARG A 1 90 ? 22.466 0.215 -15.284 1.00 89.44 90 ARG A O 1
ATOM 768 N N . PHE A 1 91 ? 20.264 -0.194 -15.291 1.00 85.62 91 PHE A N 1
ATOM 769 C CA . PHE A 1 91 ? 20.133 -0.280 -16.751 1.00 85.62 91 PHE A CA 1
ATOM 770 C C . PHE A 1 91 ? 19.971 1.079 -17.455 1.00 85.62 91 PHE A C 1
ATOM 772 O O . PHE A 1 91 ? 19.668 1.114 -18.649 1.00 85.62 91 PHE A O 1
ATOM 779 N N . ASN A 1 92 ? 20.149 2.204 -16.746 1.00 84.56 92 ASN A N 1
ATOM 780 C CA . ASN A 1 92 ? 19.994 3.565 -17.278 1.00 84.56 92 ASN A CA 1
ATOM 781 C C . ASN A 1 92 ? 18.624 3.802 -17.969 1.00 84.56 92 ASN A C 1
ATOM 783 O O . ASN A 1 92 ? 18.486 4.569 -18.924 1.00 84.56 92 ASN A O 1
ATOM 787 N N . LYS A 1 93 ? 17.584 3.128 -17.469 1.00 81.00 93 LYS A N 1
ATOM 788 C CA . LYS A 1 93 ? 16.202 3.175 -17.973 1.00 81.00 93 LYS A CA 1
ATOM 789 C C . LYS A 1 93 ? 15.385 4.309 -17.374 1.00 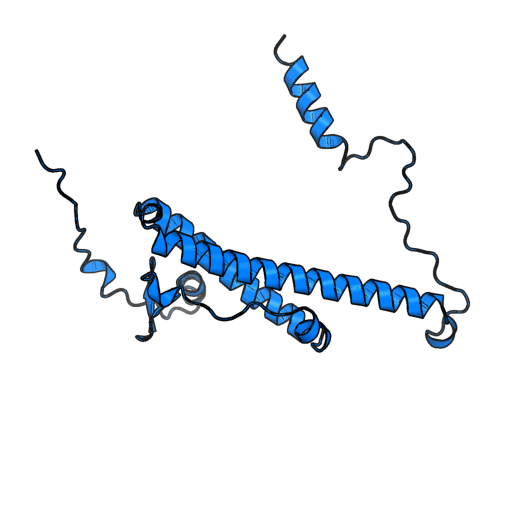81.00 93 LYS A C 1
ATOM 791 O O . LYS A 1 93 ? 14.348 4.651 -17.925 1.00 81.00 93 LYS A O 1
ATOM 796 N N . LEU A 1 94 ? 15.889 4.961 -16.325 1.00 85.94 94 LEU A N 1
ATOM 797 C CA . LEU A 1 94 ? 15.286 6.176 -15.764 1.00 85.94 94 LEU A CA 1
ATOM 798 C C . LEU A 1 94 ? 15.212 7.341 -16.770 1.00 85.94 94 LEU A C 1
ATOM 800 O O . LEU A 1 94 ? 14.431 8.261 -16.561 1.00 85.94 94 LEU A O 1
ATOM 804 N N . LYS A 1 95 ? 15.994 7.297 -17.862 1.00 86.56 95 LYS A N 1
ATOM 805 C CA . LYS A 1 95 ? 15.915 8.267 -18.969 1.00 86.56 95 LYS A CA 1
ATOM 806 C C . LYS A 1 95 ? 14.659 8.101 -19.835 1.00 86.56 95 LYS A C 1
ATOM 808 O O . LYS A 1 95 ? 14.311 9.020 -20.567 1.00 86.56 95 LYS A O 1
ATOM 813 N N . ASP A 1 96 ? 13.993 6.946 -19.780 1.00 89.69 96 ASP A N 1
ATOM 814 C CA . ASP A 1 96 ? 12.706 6.739 -20.445 1.00 89.69 96 ASP A CA 1
ATOM 815 C C . ASP A 1 96 ? 11.606 7.430 -19.629 1.00 89.69 96 ASP A C 1
ATOM 817 O O . ASP A 1 96 ? 11.161 6.922 -18.593 1.00 89.69 96 ASP A O 1
ATOM 821 N N . SER A 1 97 ? 11.177 8.602 -20.107 1.00 89.06 97 SER A N 1
ATOM 822 C CA . SER A 1 97 ? 10.163 9.429 -19.448 1.00 89.06 97 SER A CA 1
ATOM 823 C C . SER A 1 97 ? 8.863 8.665 -19.204 1.00 89.06 97 SER A C 1
ATOM 825 O O . SER A 1 97 ? 8.305 8.750 -18.112 1.00 89.06 97 SER A O 1
ATOM 827 N N . ARG A 1 98 ? 8.422 7.836 -20.162 1.00 91.69 98 ARG A N 1
ATOM 828 C CA . ARG A 1 98 ? 7.168 7.078 -20.036 1.00 91.69 98 ARG A CA 1
ATOM 829 C C . ARG A 1 98 ? 7.263 5.968 -19.005 1.00 91.69 98 ARG A C 1
ATOM 831 O O . ARG A 1 98 ? 6.275 5.666 -18.337 1.00 91.69 98 ARG A O 1
ATOM 838 N N . TRP A 1 99 ? 8.412 5.305 -18.906 1.00 92.25 99 TRP A N 1
ATOM 839 C CA . TRP A 1 99 ? 8.610 4.280 -17.882 1.00 92.25 99 TRP A CA 1
ATOM 840 C C . TRP A 1 99 ? 8.638 4.913 -16.489 1.00 92.25 99 TRP A C 1
ATOM 842 O O . TRP A 1 99 ? 7.935 4.446 -15.592 1.00 92.25 99 TRP A O 1
ATOM 852 N N . LYS A 1 100 ? 9.403 6.003 -16.335 1.00 93.31 100 LYS A N 1
ATOM 853 C CA . LYS A 1 100 ? 9.569 6.729 -15.070 1.00 93.31 100 LYS A CA 1
ATOM 854 C C . LYS A 1 100 ? 8.243 7.269 -14.542 1.00 93.31 100 LYS A C 1
ATOM 856 O O . LYS A 1 100 ? 7.900 6.996 -13.398 1.00 93.31 100 LYS A O 1
ATOM 861 N N . GLU A 1 101 ? 7.480 7.959 -15.385 1.00 93.81 101 GLU A N 1
ATOM 862 C CA . GLU A 1 101 ? 6.175 8.525 -15.030 1.00 93.81 101 GLU A CA 1
ATOM 863 C C . GLU A 1 101 ? 5.215 7.445 -14.513 1.00 93.81 101 GLU A C 1
ATOM 865 O O . GLU A 1 101 ? 4.648 7.566 -13.430 1.00 93.81 101 GLU A O 1
ATOM 870 N N . ARG A 1 102 ? 5.096 6.321 -15.229 1.00 94.75 102 ARG A N 1
ATOM 871 C CA . ARG A 1 102 ? 4.192 5.230 -14.829 1.00 94.75 102 ARG A CA 1
ATOM 872 C C . ARG A 1 102 ? 4.635 4.525 -13.551 1.00 94.75 102 ARG A C 1
ATOM 874 O O . ARG A 1 102 ? 3.790 4.086 -12.769 1.00 94.75 102 ARG A O 1
ATOM 881 N N . HIS A 1 103 ? 5.944 4.390 -13.337 1.00 94.88 103 HIS A N 1
ATOM 882 C CA . HIS A 1 103 ? 6.488 3.872 -12.080 1.00 94.88 103 HIS A CA 1
ATOM 883 C C . HIS A 1 103 ? 6.157 4.808 -10.910 1.00 94.88 103 HIS A C 1
ATOM 885 O O . HIS A 1 103 ? 5.660 4.341 -9.880 1.00 94.88 103 HIS A O 1
ATOM 891 N N . ASP A 1 104 ? 6.345 6.117 -11.088 1.00 95.50 104 ASP A N 1
ATOM 892 C CA . ASP A 1 104 ? 6.047 7.126 -10.070 1.00 95.50 104 ASP A CA 1
ATOM 893 C C . ASP A 1 104 ? 4.551 7.168 -9.742 1.00 95.50 104 ASP A C 1
ATOM 895 O O . ASP A 1 104 ? 4.174 7.161 -8.570 1.00 95.50 104 ASP A O 1
ATOM 899 N N . GLU A 1 105 ? 3.679 7.129 -10.752 1.00 96.31 105 GLU A N 1
ATOM 900 C CA . GLU A 1 105 ? 2.228 7.064 -10.564 1.00 96.31 105 GLU A CA 1
ATOM 901 C C . GLU A 1 105 ? 1.808 5.835 -9.751 1.00 96.31 105 GLU A C 1
ATOM 903 O O . GLU A 1 105 ? 0.994 5.934 -8.826 1.00 96.31 105 GLU A O 1
ATOM 908 N N . ARG A 1 106 ? 2.353 4.660 -10.090 1.00 96.25 106 ARG A N 1
ATOM 909 C CA . ARG A 1 106 ? 2.081 3.403 -9.383 1.00 96.25 106 ARG A CA 1
ATOM 910 C C . ARG A 1 106 ? 2.568 3.484 -7.935 1.00 96.25 106 ARG A C 1
ATOM 912 O O . ARG A 1 106 ? 1.817 3.158 -7.014 1.00 96.25 106 ARG A O 1
ATOM 919 N N . THR A 1 107 ? 3.769 4.020 -7.724 1.00 97.00 107 THR A N 1
ATOM 920 C CA . THR A 1 107 ? 4.344 4.275 -6.396 1.00 97.00 107 THR A CA 1
ATOM 921 C C . THR A 1 107 ? 3.460 5.213 -5.575 1.00 97.00 107 THR A C 1
ATOM 923 O O . THR A 1 107 ? 3.108 4.900 -4.433 1.00 97.00 107 THR A O 1
ATOM 926 N N . PHE A 1 108 ? 3.019 6.322 -6.168 1.00 97.50 108 PHE A N 1
ATOM 927 C CA . PHE A 1 108 ? 2.136 7.291 -5.532 1.00 97.50 108 PHE A CA 1
ATOM 928 C C . PHE A 1 108 ? 0.788 6.671 -5.149 1.00 97.50 108 PHE A C 1
ATOM 930 O O . PHE A 1 108 ? 0.318 6.858 -4.027 1.00 97.50 108 PHE A O 1
ATOM 937 N N . LYS A 1 109 ? 0.165 5.876 -6.029 1.00 97.81 109 LYS A N 1
ATOM 938 C CA . LYS A 1 109 ? -1.105 5.179 -5.746 1.00 97.81 109 LYS A CA 1
ATOM 939 C C . LYS A 1 109 ? -0.983 4.211 -4.561 1.00 97.81 109 LYS A C 1
ATOM 941 O O . LYS A 1 109 ? -1.886 4.173 -3.713 1.00 97.81 109 LYS A O 1
ATOM 946 N N . THR A 1 110 ? 0.125 3.474 -4.470 1.00 97.88 110 THR A N 1
ATOM 947 C CA . THR A 1 110 ? 0.427 2.563 -3.352 1.00 97.88 110 THR A CA 1
ATOM 948 C C . THR A 1 110 ? 0.596 3.337 -2.045 1.00 97.88 110 THR A C 1
ATOM 950 O O . THR A 1 110 ? -0.088 3.049 -1.058 1.00 97.88 110 THR A O 1
ATOM 953 N N . GLN A 1 111 ? 1.423 4.388 -2.046 1.00 97.81 111 GLN A N 1
ATOM 954 C CA . GLN A 1 111 ? 1.639 5.250 -0.878 1.00 97.81 111 GLN A CA 1
ATOM 955 C C . GLN A 1 111 ? 0.349 5.943 -0.422 1.00 97.81 111 GLN A C 1
ATOM 957 O O . GLN A 1 111 ? 0.046 5.974 0.771 1.00 97.81 111 GLN A O 1
ATOM 962 N N . LYS A 1 112 ? -0.460 6.439 -1.363 1.00 97.88 112 LYS A N 1
ATOM 963 C CA . LYS A 1 112 ? -1.750 7.082 -1.088 1.00 97.88 112 LYS A CA 1
ATOM 964 C C . LYS A 1 112 ? -2.733 6.119 -0.426 1.00 97.88 112 LYS A C 1
ATOM 966 O O . LYS A 1 112 ? -3.432 6.502 0.510 1.00 97.88 112 LYS A O 1
ATOM 971 N N . SER A 1 113 ? -2.764 4.864 -0.874 1.00 98.06 113 SER A N 1
ATOM 972 C CA . SER A 1 113 ? -3.591 3.818 -0.258 1.00 98.06 113 SER A CA 1
ATOM 973 C C . SER A 1 113 ? -3.122 3.515 1.171 1.00 98.06 113 SER A C 1
ATOM 975 O O . SER A 1 113 ? -3.939 3.505 2.088 1.00 98.06 113 SER A O 1
ATOM 977 N N . MET A 1 114 ? -1.809 3.383 1.394 1.00 98.31 114 MET A N 1
ATOM 978 C CA . MET A 1 114 ? -1.234 3.203 2.736 1.00 98.31 114 MET A CA 1
ATOM 979 C C . MET A 1 114 ? -1.547 4.375 3.677 1.00 98.31 114 MET A C 1
ATOM 981 O O . MET A 1 114 ? -1.926 4.163 4.829 1.00 98.31 114 MET A O 1
ATOM 985 N N . ALA A 1 115 ? -1.413 5.615 3.199 1.00 97.81 115 ALA A N 1
ATOM 986 C CA . ALA A 1 115 ? -1.718 6.811 3.980 1.00 97.81 115 ALA A CA 1
ATOM 987 C C . ALA A 1 115 ? -3.195 6.851 4.400 1.00 97.81 115 ALA A C 1
ATOM 989 O O . ALA A 1 115 ? -3.503 7.164 5.548 1.00 97.81 115 ALA A O 1
ATOM 990 N N . ARG A 1 116 ? -4.110 6.458 3.506 1.00 98.12 116 ARG A N 1
ATOM 991 C CA . ARG A 1 116 ? -5.545 6.371 3.810 1.00 98.12 116 ARG A CA 1
ATOM 992 C C . ARG A 1 116 ? -5.875 5.272 4.818 1.00 98.12 116 ARG A C 1
ATOM 994 O O . ARG A 1 116 ? -6.748 5.485 5.651 1.00 98.12 116 ARG A O 1
ATOM 1001 N N . ILE A 1 117 ? -5.169 4.138 4.800 1.00 98.19 117 ILE A N 1
ATOM 1002 C CA . ILE A 1 117 ? -5.318 3.110 5.846 1.00 98.19 117 ILE A CA 1
ATOM 1003 C C . ILE A 1 117 ? -4.943 3.696 7.212 1.00 98.19 117 ILE A C 1
ATOM 1005 O O . ILE A 1 117 ? -5.724 3.586 8.155 1.00 98.19 117 ILE A O 1
ATOM 1009 N N . LYS A 1 118 ? -3.796 4.385 7.316 1.00 97.25 118 LYS A N 1
ATOM 1010 C CA . LYS A 1 118 ? -3.387 5.054 8.565 1.00 97.25 118 LYS A CA 1
ATOM 1011 C C . LYS A 1 118 ? -4.414 6.086 9.025 1.00 97.25 118 LYS A C 1
ATOM 1013 O O . LYS A 1 118 ? -4.734 6.133 10.210 1.00 97.25 118 LYS A O 1
ATOM 1018 N N . LEU A 1 119 ? -4.940 6.878 8.090 1.00 96.94 119 LEU A N 1
ATOM 1019 C CA . LEU A 1 119 ? -5.981 7.863 8.364 1.00 96.94 119 LEU A CA 1
ATOM 1020 C C . LEU A 1 119 ? -7.227 7.202 8.965 1.00 96.94 119 LEU A C 1
ATOM 1022 O O . LEU A 1 119 ? -7.639 7.582 10.052 1.00 96.94 119 LEU A O 1
ATOM 1026 N N . VAL A 1 120 ? -7.782 6.177 8.311 1.00 97.94 120 VAL A N 1
ATOM 1027 C CA . VAL A 1 120 ? -8.999 5.488 8.776 1.00 97.94 120 VAL A CA 1
ATOM 1028 C C . VAL A 1 120 ? -8.795 4.832 10.144 1.00 97.94 120 VAL A C 1
ATOM 1030 O O . VAL A 1 120 ? -9.685 4.887 10.990 1.00 97.94 120 VAL A O 1
ATOM 1033 N N . LEU A 1 121 ? -7.628 4.233 10.400 1.00 96.44 121 LEU A N 1
ATOM 1034 C CA . LEU A 1 121 ? -7.316 3.668 11.717 1.00 96.44 121 LEU A CA 1
ATOM 1035 C C . LEU A 1 121 ? -7.239 4.753 12.802 1.00 96.44 121 LEU A C 1
ATOM 1037 O O . LEU A 1 121 ? -7.732 4.547 13.911 1.00 96.44 121 LEU A O 1
ATOM 1041 N N . SER A 1 122 ? -6.670 5.915 12.472 1.00 95.38 122 SER A N 1
ATOM 1042 C CA . SER A 1 122 ? -6.632 7.074 13.367 1.00 95.38 122 SER A CA 1
ATOM 1043 C C . SER A 1 122 ? -8.039 7.608 13.658 1.00 95.38 122 SER A C 1
ATOM 1045 O O . SER A 1 122 ? -8.404 7.760 14.821 1.00 95.38 122 SER A O 1
ATOM 1047 N N . GLU A 1 123 ? -8.862 7.805 12.622 1.00 96.31 123 GLU A N 1
ATOM 1048 C CA . GLU A 1 123 ? -10.263 8.238 12.742 1.00 96.31 123 GLU A CA 1
ATOM 1049 C C . GLU A 1 123 ? -11.063 7.297 13.654 1.00 96.31 123 GLU A C 1
ATOM 1051 O O . GLU A 1 123 ? -11.739 7.753 14.574 1.00 96.31 123 GLU A O 1
ATOM 1056 N N . ARG A 1 124 ? -10.942 5.976 13.453 1.00 97.00 124 ARG A N 1
ATOM 1057 C CA . ARG A 1 124 ? -11.625 4.964 14.277 1.00 97.00 124 ARG A CA 1
ATOM 1058 C C . ARG A 1 124 ? -11.213 5.032 15.737 1.00 97.00 124 ARG A C 1
ATOM 1060 O O . ARG A 1 124 ? -12.070 4.966 16.612 1.00 97.00 124 ARG A O 1
ATOM 1067 N N . ARG A 1 125 ? -9.914 5.183 16.004 1.00 93.56 125 ARG A N 1
ATOM 1068 C CA . ARG A 1 125 ? -9.412 5.344 17.370 1.00 93.56 125 ARG A CA 1
ATOM 1069 C C . ARG A 1 125 ? -9.991 6.598 18.017 1.00 93.56 125 ARG A C 1
ATOM 1071 O O . ARG A 1 125 ? -10.465 6.523 19.143 1.00 93.56 125 ARG A O 1
ATOM 1078 N N . VAL A 1 126 ? -9.969 7.731 17.315 1.00 90.50 126 VAL A N 1
ATOM 1079 C CA . VAL A 1 126 ? -10.522 8.997 17.822 1.00 90.50 126 VAL A CA 1
ATOM 1080 C C . VAL A 1 126 ? -12.021 8.866 18.100 1.00 90.50 126 VAL A C 1
ATOM 1082 O O . VAL A 1 126 ? -12.469 9.269 19.169 1.00 90.50 126 VAL A O 1
ATOM 1085 N N . ALA A 1 127 ? -12.781 8.249 17.192 1.00 93.62 127 ALA A N 1
ATOM 1086 C CA . ALA A 1 127 ? -14.214 8.018 17.365 1.00 93.62 127 ALA A CA 1
ATOM 1087 C C 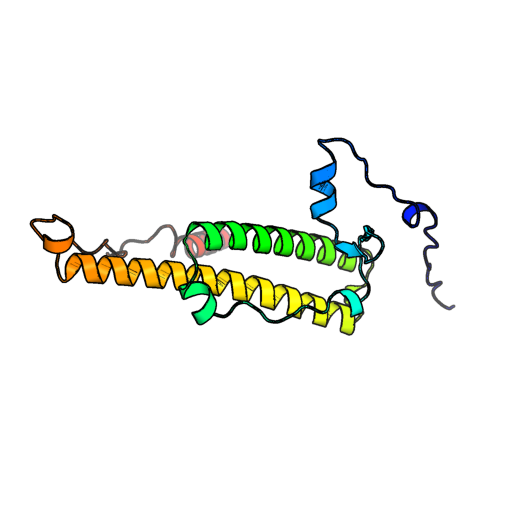. ALA A 1 127 ? -14.520 7.099 18.560 1.00 93.62 127 ALA A C 1
ATOM 1089 O O . ALA A 1 127 ? -15.416 7.398 19.346 1.00 93.62 127 ALA A O 1
ATOM 1090 N N . TYR A 1 128 ? -13.750 6.020 18.734 1.00 91.56 128 TYR A N 1
ATOM 1091 C CA . TYR A 1 128 ? -13.880 5.114 19.876 1.00 91.56 128 TYR A CA 1
ATOM 1092 C C . TYR A 1 128 ? -13.581 5.820 21.203 1.00 91.56 128 TYR A C 1
ATOM 1094 O O . TYR A 1 128 ? -14.364 5.734 22.142 1.00 91.56 128 TYR A O 1
ATOM 1102 N N . GLU A 1 129 ? -12.479 6.569 21.274 1.00 89.38 129 GLU A N 1
ATOM 1103 C CA . GLU A 1 129 ? -12.121 7.348 22.464 1.00 89.38 129 GLU A CA 1
ATOM 1104 C C . GLU A 1 129 ? -13.177 8.403 22.802 1.00 89.38 129 GLU A C 1
ATOM 1106 O O . GLU A 1 129 ? -13.491 8.607 23.973 1.00 89.38 129 GLU A O 1
ATOM 1111 N N . TYR A 1 130 ? -13.736 9.060 21.785 1.00 89.81 130 TYR A N 1
ATOM 1112 C CA . TYR A 1 130 ? -14.818 10.021 21.957 1.00 89.81 130 TYR A CA 1
ATOM 1113 C C . TYR A 1 130 ? -16.081 9.353 22.516 1.00 89.81 130 TYR A C 1
ATOM 1115 O O . TYR A 1 130 ? -16.596 9.804 23.537 1.00 89.81 130 TYR A O 1
ATOM 1123 N N . ALA A 1 131 ? -16.536 8.249 21.913 1.00 91.06 131 ALA A N 1
ATOM 1124 C CA . ALA A 1 131 ? -17.709 7.507 22.377 1.00 91.06 131 ALA A CA 1
ATOM 1125 C C . ALA A 1 131 ? -17.531 7.003 23.818 1.00 91.06 131 ALA A C 1
ATOM 1127 O O . ALA A 1 131 ? -18.410 7.186 24.656 1.00 91.06 131 ALA A O 1
ATOM 1128 N N . ARG A 1 132 ? -16.348 6.461 24.130 1.00 88.94 132 ARG A N 1
ATOM 1129 C CA . ARG A 1 132 ? -15.998 5.955 25.462 1.00 88.94 132 ARG A CA 1
ATOM 1130 C C . ARG A 1 132 ? -15.988 7.037 26.544 1.00 88.94 132 ARG A C 1
ATOM 1132 O O . ARG A 1 132 ? -16.224 6.734 27.707 1.00 88.94 132 ARG A O 1
ATOM 1139 N N . ARG A 1 133 ? -15.691 8.289 26.185 1.00 87.00 133 ARG A N 1
ATOM 1140 C CA . ARG A 1 133 ? -15.757 9.428 27.118 1.00 87.00 133 ARG A CA 1
ATOM 1141 C C . ARG A 1 133 ? -17.149 10.017 27.241 1.00 87.00 133 ARG A C 1
ATOM 1143 O O . ARG A 1 133 ? -17.478 10.498 28.318 1.00 87.00 133 ARG A O 1
ATOM 1150 N N . LYS A 1 134 ? -17.912 10.026 26.147 1.00 90.62 134 LYS A N 1
ATOM 1151 C CA . LYS A 1 134 ? -19.261 10.586 26.118 1.00 90.62 134 LYS A CA 1
ATOM 1152 C C . LYS A 1 134 ? -20.195 9.797 27.033 1.00 90.62 134 LYS A C 1
ATOM 1154 O O . LYS A 1 134 ? -20.830 10.410 27.877 1.00 90.62 134 LYS A O 1
ATOM 1159 N N . ASP A 1 135 ? -20.176 8.467 26.920 1.00 91.25 135 ASP A N 1
ATOM 1160 C CA . ASP A 1 135 ? -21.036 7.572 27.702 1.00 91.25 135 ASP A CA 1
ATOM 1161 C C . ASP A 1 135 ? -20.217 6.423 28.328 1.00 91.25 135 ASP A C 1
ATOM 1163 O O . ASP A 1 135 ? -20.241 5.294 27.831 1.00 91.25 135 ASP A O 1
ATOM 1167 N N . PRO A 1 136 ? -19.468 6.667 29.423 1.00 89.25 136 PRO A N 1
ATOM 1168 C CA . PRO A 1 136 ? -18.581 5.663 30.025 1.00 89.25 136 PRO A CA 1
ATOM 1169 C C . PRO A 1 136 ? -19.317 4.405 30.508 1.00 89.25 136 PRO A C 1
ATOM 1171 O O . PRO A 1 136 ? -18.790 3.296 30.406 1.00 89.25 136 PRO A O 1
ATOM 1174 N N . GLN A 1 137 ? -20.562 4.567 30.964 1.00 90.00 137 GLN A N 1
ATOM 1175 C CA . GLN A 1 137 ? -21.390 3.474 31.477 1.00 90.00 137 GLN A CA 1
ATOM 1176 C C . GLN A 1 137 ? -21.691 2.411 30.409 1.00 90.00 137 GLN A C 1
ATOM 1178 O O . GLN A 1 137 ? -21.708 1.225 30.729 1.00 90.00 137 GLN A O 1
ATOM 1183 N N . LEU A 1 138 ? -21.831 2.801 29.132 1.00 89.88 138 LEU A N 1
ATOM 1184 C CA . LEU A 1 138 ? -22.035 1.864 28.016 1.00 89.88 138 LEU A CA 1
ATOM 1185 C C . LEU A 1 138 ? -20.850 0.896 27.849 1.00 89.88 138 LEU A C 1
ATOM 1187 O O . LEU A 1 138 ? -21.005 -0.211 27.341 1.00 89.88 138 LEU A O 1
ATOM 1191 N N . PHE A 1 139 ? -19.666 1.312 28.298 1.00 86.75 139 PHE A N 1
ATOM 1192 C CA . PHE A 1 139 ? -18.431 0.534 28.260 1.00 86.75 139 PHE A CA 1
ATOM 1193 C C . PHE A 1 139 ? -18.077 -0.084 29.625 1.00 86.75 139 PHE A C 1
ATOM 1195 O O . PHE A 1 139 ? -16.951 -0.548 29.799 1.00 86.75 139 PHE A O 1
ATOM 1202 N N . GLY A 1 140 ? -19.003 -0.078 30.595 1.00 90.00 140 GLY A N 1
ATOM 1203 C CA . GLY A 1 140 ? -18.790 -0.628 31.940 1.00 90.00 140 GLY A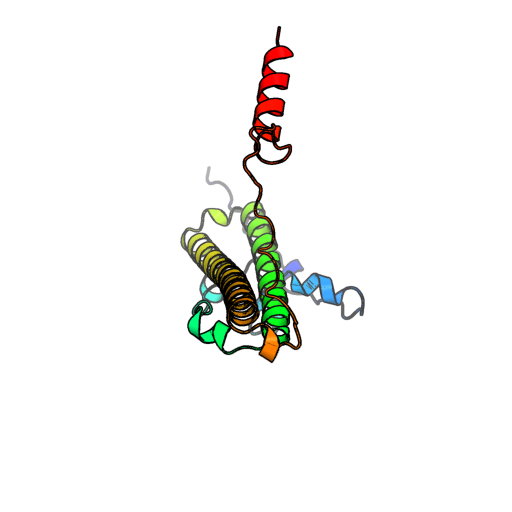 CA 1
ATOM 1204 C C . GLY A 1 140 ? -17.828 0.188 32.811 1.00 90.00 140 GLY A C 1
ATOM 1205 O O . GLY A 1 140 ? -17.260 -0.346 33.761 1.00 90.00 140 GLY A O 1
ATOM 1206 N N . LEU A 1 141 ? -17.605 1.464 32.480 1.00 87.31 141 LEU A N 1
ATOM 1207 C CA . LEU A 1 141 ? -16.723 2.356 33.229 1.00 87.31 141 LEU A CA 1
ATOM 1208 C C . LEU A 1 141 ? -17.534 3.227 34.194 1.00 87.31 141 LEU A C 1
ATOM 1210 O O . LEU A 1 141 ? -18.559 3.798 33.820 1.00 87.31 141 LEU A O 1
ATOM 1214 N N . THR A 1 142 ? -17.040 3.363 35.425 1.00 85.81 142 THR A N 1
ATOM 1215 C CA . THR A 1 142 ? -17.631 4.218 36.470 1.00 85.81 142 THR A CA 1
ATOM 1216 C C . THR A 1 142 ? -17.394 5.704 36.209 1.00 85.81 142 THR A C 1
ATOM 1218 O O . THR A 1 142 ? -18.232 6.538 36.534 1.00 85.81 142 THR A O 1
ATOM 1221 N N . GLU A 1 143 ? -16.265 6.038 35.588 1.00 83.88 143 GLU A N 1
ATOM 1222 C CA . GLU A 1 143 ? -15.856 7.404 35.279 1.00 83.88 143 GLU A CA 1
ATOM 1223 C C . GLU A 1 143 ? -15.252 7.499 33.875 1.00 83.88 143 GLU A C 1
ATOM 1225 O O . GLU A 1 143 ? -14.721 6.534 33.314 1.00 83.88 143 GLU A O 1
ATOM 1230 N N . ALA A 1 144 ? -15.354 8.691 33.282 1.00 81.56 144 ALA A N 1
ATOM 1231 C CA . ALA A 1 144 ? -14.847 8.931 31.943 1.00 81.56 144 ALA A CA 1
ATOM 1232 C C . ALA A 1 144 ? -13.315 8.791 31.913 1.00 81.56 144 ALA A C 1
ATOM 1234 O O . ALA A 1 144 ? -12.613 9.429 32.706 1.00 81.56 144 ALA A O 1
ATOM 1235 N N . PRO A 1 145 ? -12.757 8.014 30.969 1.00 79.25 145 PRO A N 1
ATOM 1236 C CA . PRO A 1 145 ? -11.320 7.844 30.888 1.00 79.25 145 PRO A CA 1
ATOM 1237 C C . PRO A 1 145 ? -10.648 9.179 30.572 1.00 79.25 145 PRO A C 1
ATOM 1239 O O . PRO A 1 145 ? -10.982 9.860 29.594 1.00 79.25 145 PRO A O 1
ATOM 1242 N N . LYS A 1 146 ? -9.656 9.531 31.397 1.00 75.12 146 LYS A N 1
ATOM 1243 C CA . LYS A 1 146 ? -8.834 10.732 31.217 1.00 75.12 146 LYS A CA 1
ATOM 1244 C C . LYS A 1 146 ? -8.257 10.747 29.808 1.00 75.12 146 LYS A C 1
ATOM 1246 O O . LYS A 1 146 ? -7.860 9.711 29.269 1.00 75.12 146 LYS A O 1
ATOM 1251 N N . SER A 1 147 ? -8.181 11.932 29.207 1.00 70.81 147 SER A N 1
ATOM 1252 C CA . SER A 1 147 ? -7.583 12.047 27.885 1.00 70.81 147 SER A CA 1
ATOM 1253 C C . SER A 1 147 ? -6.162 11.504 27.896 1.00 70.81 147 SER A C 1
ATOM 1255 O O . SER A 1 147 ? -5.366 11.912 28.746 1.00 70.81 147 SER A O 1
ATOM 1257 N N . GLN A 1 148 ? -5.832 10.622 26.949 1.00 68.81 148 GLN A N 1
ATOM 1258 C CA . GLN A 1 148 ? -4.448 10.216 26.742 1.00 68.81 148 GLN A CA 1
ATOM 1259 C C . GLN A 1 148 ? -3.606 11.485 26.588 1.00 68.81 148 GLN A C 1
ATOM 1261 O O . GLN A 1 148 ? -3.877 12.296 25.701 1.00 68.81 148 GLN A O 1
ATOM 1266 N N . LYS A 1 149 ? -2.654 11.692 27.508 1.00 58.00 149 LYS A N 1
ATOM 1267 C CA . LYS A 1 149 ? -1.822 12.897 27.544 1.00 58.00 149 LYS A CA 1
ATOM 1268 C C . LYS A 1 149 ? -1.127 13.030 26.185 1.00 58.00 149 LYS A C 1
ATOM 1270 O O . LYS A 1 149 ? -0.264 12.220 25.857 1.00 58.00 149 LYS A O 1
ATOM 1275 N N . PHE A 1 150 ? -1.503 14.033 25.395 1.00 53.97 150 PHE A N 1
ATOM 1276 C CA . PHE A 1 150 ? -0.587 14.569 24.392 1.00 53.97 150 PHE A CA 1
ATOM 1277 C C . PHE A 1 150 ? 0.611 15.172 25.134 1.00 53.97 150 PHE A C 1
ATOM 1279 O O . PHE A 1 150 ? 0.470 15.531 26.307 1.00 53.97 150 PHE A O 1
ATOM 1286 N N . TYR A 1 151 ? 1.783 15.242 24.487 1.00 53.19 151 TYR A N 1
ATOM 1287 C CA . TYR A 1 151 ? 2.936 15.972 25.026 1.00 53.19 151 TYR A CA 1
ATOM 1288 C C . TYR A 1 151 ? 2.437 17.313 25.571 1.00 53.19 151 TYR A C 1
ATOM 1290 O O . TYR A 1 151 ? 1.960 18.149 24.806 1.00 53.19 151 TYR A O 1
ATOM 1298 N N . LYS A 1 152 ? 2.485 17.485 26.895 1.00 53.56 152 LYS A N 1
ATOM 1299 C CA . LYS A 1 152 ? 2.413 18.823 27.463 1.00 53.56 152 LYS A CA 1
ATOM 1300 C C . LYS A 1 152 ? 3.698 19.483 27.000 1.00 53.56 152 LYS A C 1
ATOM 1302 O O . LYS A 1 152 ? 4.759 18.904 27.218 1.00 53.56 152 LYS A O 1
ATOM 1307 N N . ASP A 1 153 ? 3.585 20.605 26.302 1.00 59.84 153 ASP A N 1
ATOM 1308 C CA . ASP A 1 153 ? 4.740 21.455 26.055 1.00 59.84 153 ASP A CA 1
ATOM 1309 C C . ASP A 1 153 ? 5.136 22.019 27.421 1.00 59.84 153 ASP A C 1
ATOM 1311 O O . ASP A 1 153 ? 4.584 22.999 27.909 1.00 59.84 153 ASP A O 1
ATOM 1315 N N . ASP A 1 154 ? 5.961 21.263 28.134 1.00 70.81 154 ASP A N 1
ATOM 1316 C CA . ASP A 1 154 ? 6.437 21.570 29.475 1.00 70.81 154 ASP A CA 1
ATOM 1317 C C . ASP A 1 154 ? 7.653 22.505 29.424 1.00 70.81 154 ASP A C 1
ATOM 1319 O O . ASP A 1 154 ? 8.332 22.688 30.433 1.00 70.81 154 ASP A O 1
ATOM 1323 N N . GLY A 1 155 ? 7.946 23.072 28.244 1.00 63.41 155 GLY A N 1
ATOM 1324 C CA . GLY A 1 155 ? 9.127 23.885 27.977 1.00 63.41 155 GLY A CA 1
ATOM 1325 C C . GLY A 1 155 ? 10.436 23.103 28.103 1.00 63.41 155 GLY A C 1
ATOM 1326 O O . GLY A 1 155 ? 11.511 23.694 28.002 1.00 63.41 155 GLY A O 1
ATOM 1327 N N . LYS A 1 156 ? 10.382 21.782 28.338 1.00 65.12 156 LYS A N 1
ATOM 1328 C CA . LYS A 1 156 ? 11.578 20.955 28.465 1.00 65.12 156 LYS A CA 1
ATOM 1329 C C . LYS A 1 156 ? 12.061 20.547 27.077 1.00 65.12 156 LYS A C 1
ATOM 1331 O O . LYS A 1 156 ? 11.245 20.141 26.245 1.00 65.12 156 LYS A O 1
ATOM 1336 N N . PRO A 1 157 ? 13.383 20.581 26.828 1.00 58.03 157 PRO A N 1
ATOM 1337 C CA . PRO A 1 157 ? 13.937 20.145 25.558 1.00 58.03 157 PRO A CA 1
ATOM 1338 C C . PRO A 1 157 ? 13.531 18.700 25.296 1.00 58.03 157 PRO A C 1
ATOM 1340 O O . PRO A 1 157 ? 13.931 17.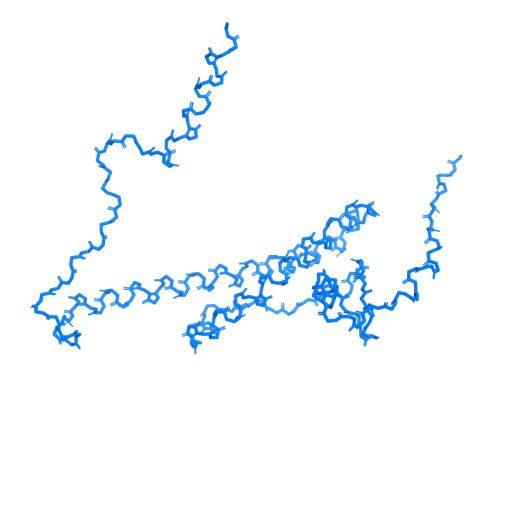779 26.016 1.00 58.03 157 PRO A O 1
ATOM 1343 N N . ASN A 1 158 ? 12.739 18.480 24.259 1.00 61.25 158 ASN A N 1
ATOM 1344 C CA . ASN A 1 158 ? 12.310 17.141 23.914 1.00 61.25 158 ASN A CA 1
ATOM 1345 C C . ASN A 1 158 ? 13.456 16.461 23.133 1.00 61.25 158 ASN A C 1
ATOM 1347 O O . ASN A 1 158 ? 14.197 17.061 22.349 1.00 61.25 158 ASN A O 1
ATOM 1351 N N . PHE A 1 159 ? 13.685 15.176 23.385 1.00 59.81 159 PHE A N 1
ATOM 1352 C CA . PHE A 1 159 ? 14.785 14.477 22.714 1.00 59.81 159 PHE A CA 1
ATOM 1353 C C . PHE A 1 159 ? 14.533 14.340 21.200 1.00 59.81 159 PHE A C 1
ATOM 1355 O O . PHE A 1 159 ? 15.461 14.454 20.403 1.00 59.81 159 PHE A O 1
ATOM 1362 N N . TRP A 1 160 ? 13.265 14.167 20.812 1.00 60.59 160 TRP A N 1
ATOM 1363 C CA . TRP A 1 160 ? 12.851 13.824 19.449 1.00 60.59 160 TRP A CA 1
ATOM 1364 C C . TRP A 1 160 ? 12.615 15.021 18.506 1.00 60.59 160 TRP A C 1
ATOM 1366 O O . TRP A 1 160 ? 12.864 14.878 17.313 1.00 60.59 160 TRP A O 1
ATOM 1376 N N . ARG A 1 161 ? 12.169 16.194 18.988 1.00 59.69 161 ARG A N 1
ATOM 1377 C CA . ARG A 1 161 ? 12.024 17.435 18.182 1.00 59.69 161 ARG A CA 1
ATOM 1378 C C . ARG A 1 161 ? 13.339 18.234 18.184 1.00 59.69 161 ARG A C 1
ATOM 1380 O O . ARG A 1 161 ? 13.761 18.685 17.126 1.00 59.69 161 ARG A O 1
ATOM 1387 N N . ASP A 1 162 ? 14.032 18.321 19.327 1.00 64.50 162 ASP A N 1
ATOM 1388 C CA . ASP A 1 162 ? 15.219 19.184 19.503 1.00 64.50 162 ASP A CA 1
ATOM 1389 C C . ASP A 1 162 ? 16.558 18.433 19.327 1.00 64.50 162 ASP A C 1
ATOM 1391 O O . ASP A 1 162 ? 17.644 19.021 19.339 1.00 64.50 162 ASP A O 1
ATOM 1395 N N . GLY A 1 163 ? 16.516 17.106 19.154 1.00 58.81 163 GLY A N 1
ATOM 1396 C CA . GLY A 1 163 ? 17.698 16.264 18.930 1.00 58.81 163 GLY A CA 1
ATOM 1397 C C . GLY A 1 163 ? 18.455 16.581 17.634 1.00 58.81 163 GLY A C 1
ATOM 1398 O O . GLY A 1 163 ? 19.686 16.595 17.634 1.00 58.81 163 GLY A O 1
ATOM 1399 N N . ILE A 1 164 ? 17.740 16.908 16.550 1.00 58.91 164 ILE A N 1
ATOM 1400 C CA . ILE A 1 164 ? 18.343 17.248 15.245 1.00 58.91 164 ILE A CA 1
ATOM 1401 C C . ILE A 1 164 ? 19.114 18.576 15.332 1.00 58.91 164 ILE A C 1
ATOM 1403 O O . ILE A 1 164 ? 20.209 18.700 14.779 1.00 58.91 164 ILE A O 1
ATOM 1407 N N . SER A 1 165 ? 18.594 19.545 16.088 1.00 57.44 165 SER A N 1
ATOM 1408 C CA . SER A 1 165 ? 19.243 20.841 16.321 1.00 57.44 165 SER A CA 1
ATOM 1409 C C . SER A 1 165 ? 20.537 20.705 17.135 1.00 57.44 165 SER A C 1
ATOM 1411 O O . SER A 1 165 ? 21.531 21.360 16.823 1.00 57.44 165 SER A O 1
ATOM 1413 N N . ARG A 1 166 ? 20.584 19.786 18.114 1.00 56.88 166 ARG A N 1
ATOM 1414 C CA . ARG A 1 166 ? 21.804 19.478 18.891 1.00 56.88 166 ARG A CA 1
ATOM 1415 C C . ARG A 1 166 ? 22.900 18.801 18.065 1.00 56.88 166 ARG A C 1
ATOM 1417 O O . ARG A 1 166 ? 24.078 19.064 18.297 1.00 56.88 166 ARG A O 1
ATOM 1424 N N . LEU A 1 167 ? 22.533 17.955 17.100 1.00 56.78 167 LEU A N 1
ATOM 1425 C CA . LEU A 1 167 ? 23.492 17.347 16.170 1.00 56.78 167 LEU A CA 1
ATOM 1426 C C . LEU A 1 167 ? 24.152 18.403 15.273 1.00 56.78 167 LEU A C 1
ATOM 1428 O O . LEU A 1 167 ? 25.370 18.370 15.121 1.00 56.78 167 LEU A O 1
ATOM 1432 N N . ARG A 1 168 ? 23.383 19.380 14.768 1.00 54.81 168 ARG A N 1
ATOM 1433 C CA . ARG A 1 168 ? 23.918 20.506 13.976 1.00 54.81 168 ARG A CA 1
ATOM 1434 C C . ARG A 1 168 ? 24.828 21.431 14.792 1.00 54.81 168 ARG A C 1
ATOM 1436 O O . ARG A 1 168 ? 25.876 21.838 14.296 1.00 54.81 168 ARG A O 1
ATOM 1443 N N . ALA A 1 169 ? 24.468 21.714 16.046 1.00 56.81 169 ALA A N 1
ATOM 1444 C CA . ALA A 1 169 ? 25.286 22.532 16.944 1.00 56.81 169 ALA A CA 1
ATOM 1445 C C . ALA A 1 169 ? 26.629 21.860 17.297 1.00 56.81 169 ALA A C 1
ATOM 1447 O O . ALA A 1 169 ? 27.664 22.519 17.301 1.00 56.81 169 ALA A O 1
ATOM 1448 N N . ARG A 1 170 ? 26.637 20.535 17.512 1.00 54.00 170 ARG A N 1
ATOM 1449 C CA . ARG A 1 170 ? 27.860 19.756 17.790 1.00 54.00 170 ARG A CA 1
ATOM 1450 C C . ARG A 1 170 ? 28.822 19.661 16.607 1.00 54.00 170 ARG A C 1
ATOM 1452 O O . ARG A 1 170 ? 30.026 19.570 16.818 1.00 54.00 170 ARG A O 1
ATOM 1459 N N . THR A 1 171 ? 28.315 19.639 15.376 1.00 54.88 171 THR A N 1
ATOM 1460 C CA . THR A 1 171 ? 29.173 19.663 14.180 1.00 54.88 171 THR A CA 1
ATOM 1461 C C . THR A 1 171 ? 29.808 21.032 13.951 1.00 54.88 171 THR A C 1
ATOM 1463 O O . THR A 1 171 ? 30.950 21.083 13.512 1.00 54.88 171 THR A O 1
ATOM 1466 N N . ALA A 1 172 ? 29.119 22.126 14.295 1.00 54.00 172 ALA A N 1
ATOM 1467 C CA . ALA A 1 172 ? 29.653 23.482 14.154 1.00 54.00 172 ALA A CA 1
ATOM 1468 C C . ALA A 1 172 ? 30.788 23.782 15.153 1.00 54.00 172 ALA A C 1
ATOM 1470 O O . ALA A 1 172 ? 31.755 24.441 14.796 1.00 54.00 172 ALA A O 1
ATOM 1471 N N . SER A 1 173 ? 30.719 23.239 16.373 1.00 55.16 173 SER A N 1
ATOM 1472 C CA . SER A 1 173 ? 31.752 23.418 17.406 1.00 55.16 173 SER A CA 1
ATOM 1473 C C . SER A 1 173 ? 32.982 22.512 17.247 1.00 55.16 173 SER A C 1
ATOM 1475 O O . SER A 1 173 ? 33.893 22.591 18.059 1.00 55.16 173 SER A O 1
ATOM 1477 N N . ARG A 1 174 ? 32.995 21.593 16.269 1.00 51.78 174 ARG A N 1
ATOM 1478 C CA . ARG A 1 174 ? 34.094 20.628 16.042 1.00 51.78 174 ARG A CA 1
ATOM 1479 C C . ARG A 1 174 ? 35.015 21.025 14.876 1.00 51.78 174 ARG A C 1
ATOM 1481 O O . ARG A 1 174 ? 35.911 20.265 14.535 1.00 51.78 174 ARG A O 1
ATOM 1488 N N . ILE A 1 175 ? 34.750 22.167 14.239 1.00 54.44 175 ILE A N 1
ATOM 1489 C CA . ILE A 1 175 ? 35.487 22.691 13.072 1.00 54.44 175 ILE A CA 1
ATOM 1490 C C . ILE A 1 175 ? 36.325 23.935 13.457 1.00 54.44 175 ILE A C 1
ATOM 1492 O O . ILE A 1 175 ? 36.887 24.597 12.593 1.00 54.44 175 ILE A O 1
ATOM 1496 N N . GLN A 1 176 ? 36.446 24.243 14.752 1.00 44.06 176 GLN A N 1
ATOM 1497 C CA . GLN A 1 176 ? 37.403 25.229 15.267 1.00 44.06 176 GLN A CA 1
ATOM 1498 C C . GLN A 1 176 ? 38.616 24.534 15.871 1.00 44.06 176 GLN A C 1
ATOM 1500 O O . GLN A 1 176 ? 38.409 23.493 16.538 1.00 44.06 176 GLN A O 1
#

InterPro domains:
  IPR010729 Large ribosomal subunit protein uL29m, mitochondrial [PF06984] (27-124)
  IPR010729 Large ribosomal subunit protein uL29m, mitochondrial [PTHR21183] (22-146)
  IPR038340 MRP-L47 superfamily, mitochondrial [G3DSA:6.10.330.20] (22-135)

pLDDT: mean 80.49, std 18.66, range [28.67, 98.31]

Organism: NCBI:txid94023

Secondary structure (DSSP, 8-state):
----------HHHHT-PPP--TTTTTGGGGSEEPTTS-EESS--GGGG---PPPPHHHHTTS-HHHHHHHHHHHHHHHHHHHHHHHHHHHTTGGG-HHHHHHHHHHHHHHHHHHHHHHHHHHHHHHHHHHHHHH-GGGGT-SSPPPPP------SS--HHHHHHHHHHHHHHTT--

Foldseek 3Di:
DDPPPPPPPPPVQVPDDQDPDPVRVVVLLLFDADPVRDGDQADDLVVLDDDAADDLVNLLPDDPVVLVVVLVVLVSVLSSLVSSVVSCVVVVVCVVPSNVVSSVVSNVSSVVNNVSSVVSVVVVVVVVLVVCQVCVVVVVDPHGDDPDDDPDPPVDDDCVPCVVVVVVVVVVVVVD

Radius of gyration: 24.89 Å; chains: 1; bounding box: 59×50×70 Å